Protein AF-A0A0F9S7M2-F1 (afdb_monomer)

Structure (mmCIF, N/CA/C/O backbone):
data_AF-A0A0F9S7M2-F1
#
_entry.id   AF-A0A0F9S7M2-F1
#
loop_
_atom_site.group_PDB
_atom_site.id
_atom_site.type_symbol
_atom_site.label_atom_id
_atom_site.label_alt_id
_atom_site.label_comp_id
_atom_site.label_asym_id
_atom_site.label_entity_id
_atom_site.label_seq_id
_atom_site.pdbx_PDB_ins_code
_atom_site.Cartn_x
_atom_site.Cartn_y
_atom_site.Cartn_z
_atom_site.occupancy
_atom_site.B_iso_or_equiv
_atom_site.auth_seq_id
_atom_site.auth_comp_id
_atom_site.auth_asym_id
_atom_site.auth_atom_id
_atom_site.pdbx_PDB_model_num
ATOM 1 N N . MET A 1 1 ? -8.484 -17.088 16.549 1.00 41.53 1 MET A N 1
ATOM 2 C CA . MET A 1 1 ? -8.299 -15.836 15.785 1.00 41.53 1 MET A CA 1
ATOM 3 C C . MET A 1 1 ? -6.807 -15.693 15.544 1.00 41.53 1 MET A C 1
ATOM 5 O O . MET A 1 1 ? -6.073 -15.577 16.515 1.00 41.53 1 MET A O 1
ATOM 9 N N . GLY A 1 2 ? -6.346 -15.893 14.308 1.00 48.97 2 GLY A N 1
ATOM 10 C CA . GLY A 1 2 ? -4.917 -16.013 14.004 1.00 48.97 2 GLY A CA 1
ATOM 11 C C . GLY A 1 2 ? -4.240 -14.648 13.895 1.00 48.97 2 GLY A C 1
ATOM 12 O O . GLY A 1 2 ? -4.743 -13.760 13.207 1.00 48.97 2 GLY A O 1
ATOM 13 N N . VAL A 1 3 ? -3.113 -14.490 14.580 1.00 54.34 3 VAL A N 1
ATOM 14 C CA . VAL A 1 3 ? -2.150 -13.408 14.344 1.00 54.34 3 VAL A CA 1
ATOM 15 C C . VAL A 1 3 ? -1.226 -13.892 13.225 1.00 54.34 3 VAL A C 1
ATOM 17 O O . VAL A 1 3 ? -0.739 -15.020 13.295 1.00 54.34 3 VAL A O 1
ATOM 20 N N . GLY A 1 4 ? -1.032 -13.094 12.176 1.00 56.31 4 GLY A N 1
ATOM 21 C CA . GLY A 1 4 ? -0.118 -13.420 11.076 1.00 56.31 4 GLY A CA 1
ATOM 22 C C . GLY A 1 4 ? 1.184 -12.631 11.198 1.00 56.31 4 GLY A C 1
ATOM 23 O O . GLY A 1 4 ? 1.143 -11.465 11.587 1.00 56.31 4 GLY A O 1
ATOM 24 N N . ILE A 1 5 ? 2.322 -13.250 10.865 1.00 56.34 5 ILE A N 1
ATOM 25 C CA . ILE A 1 5 ? 3.607 -12.551 10.695 1.00 56.34 5 ILE A CA 1
ATOM 26 C C . ILE A 1 5 ? 3.749 -12.196 9.212 1.00 56.34 5 ILE A C 1
ATOM 28 O O . ILE A 1 5 ? 3.757 -13.087 8.363 1.00 56.34 5 ILE A O 1
ATOM 32 N N . TRP A 1 6 ? 3.849 -10.907 8.898 1.00 65.38 6 TRP A N 1
ATOM 33 C CA . TRP A 1 6 ? 3.996 -10.420 7.523 1.00 65.38 6 TRP A CA 1
ATOM 34 C C . TRP A 1 6 ? 5.460 -10.336 7.088 1.00 65.38 6 TRP A C 1
ATOM 36 O O . TRP A 1 6 ? 6.368 -10.456 7.904 1.00 65.38 6 TRP A O 1
ATOM 46 N N . ALA A 1 7 ? 5.702 -10.125 5.789 1.00 57.91 7 ALA A N 1
ATOM 47 C CA . ALA A 1 7 ? 7.037 -10.171 5.177 1.00 57.91 7 ALA A CA 1
ATOM 48 C C . ALA A 1 7 ? 8.073 -9.206 5.797 1.00 57.91 7 ALA A C 1
ATOM 50 O O . ALA A 1 7 ? 9.270 -9.413 5.633 1.00 57.91 7 ALA A O 1
ATOM 51 N N . ASN A 1 8 ? 7.635 -8.181 6.531 1.00 59.50 8 ASN A N 1
ATOM 52 C CA . ASN A 1 8 ? 8.495 -7.266 7.288 1.00 59.50 8 ASN A CA 1
ATOM 53 C C . ASN A 1 8 ? 8.605 -7.604 8.791 1.00 59.50 8 ASN A C 1
ATOM 55 O O . ASN A 1 8 ? 9.082 -6.782 9.570 1.00 59.50 8 ASN A O 1
ATOM 59 N N . GLY A 1 9 ? 8.127 -8.775 9.214 1.00 60.53 9 GLY A N 1
ATOM 60 C CA . GLY A 1 9 ? 8.128 -9.224 10.605 1.00 60.53 9 GLY A CA 1
ATOM 61 C C . GLY A 1 9 ? 7.002 -8.652 11.473 1.00 60.53 9 GLY A C 1
ATOM 62 O O . GLY A 1 9 ? 7.000 -8.897 12.678 1.00 60.53 9 GLY A O 1
ATOM 63 N N . ILE A 1 10 ? 6.044 -7.905 10.909 1.00 68.00 10 ILE A N 1
ATOM 64 C CA . ILE A 1 10 ? 4.943 -7.329 11.694 1.00 68.00 10 ILE A CA 1
ATOM 65 C C . ILE A 1 10 ? 3.891 -8.384 12.020 1.00 68.00 10 ILE A C 1
ATOM 67 O O . ILE A 1 10 ? 3.383 -9.073 11.135 1.00 68.00 10 ILE A O 1
ATOM 71 N N . LEU A 1 11 ? 3.550 -8.452 13.307 1.00 66.50 11 LEU A N 1
ATOM 72 C CA . LEU A 1 11 ? 2.410 -9.183 13.844 1.00 66.50 11 LEU A CA 1
ATOM 73 C C . LEU A 1 11 ? 1.168 -8.288 13.774 1.00 66.50 11 LEU A C 1
ATOM 75 O O . LEU A 1 11 ? 1.149 -7.226 14.392 1.00 66.50 11 LEU A O 1
ATOM 79 N N . CYS A 1 12 ? 0.129 -8.712 13.059 1.00 65.62 12 CYS A N 1
ATOM 80 C CA . CYS A 1 12 ? -1.172 -8.033 13.067 1.00 65.62 12 CYS A CA 1
ATOM 81 C C . CYS A 1 12 ? -2.334 -9.036 13.089 1.00 65.62 12 CYS A C 1
ATOM 83 O O . CYS A 1 12 ? -2.150 -10.233 12.816 1.00 65.62 12 CYS A O 1
ATOM 85 N N . LYS A 1 13 ? -3.538 -8.569 13.452 1.00 68.00 13 LYS A N 1
ATOM 86 C CA . LYS A 1 13 ? -4.730 -9.425 13.452 1.00 68.00 13 LYS A CA 1
ATOM 87 C C . LYS A 1 13 ? -5.129 -9.731 12.006 1.00 68.00 13 LYS A C 1
ATOM 89 O O . LYS A 1 13 ? -4.841 -8.988 11.068 1.00 68.00 13 LYS A O 1
ATOM 94 N N . THR A 1 14 ? -5.818 -10.853 11.818 1.00 61.53 14 THR A N 1
ATOM 95 C CA . THR A 1 14 ? -6.424 -11.181 10.520 1.00 61.53 14 THR A CA 1
ATOM 96 C C . THR A 1 14 ? -7.376 -10.051 10.101 1.00 61.53 14 THR A C 1
ATOM 98 O O . THR A 1 14 ? -8.285 -9.723 10.856 1.00 61.53 14 THR A O 1
ATOM 101 N N . GLY A 1 15 ? -7.174 -9.476 8.910 1.00 64.81 15 GLY A N 1
ATOM 102 C CA . GLY A 1 15 ? -7.969 -8.356 8.380 1.00 64.81 15 GLY A CA 1
ATOM 103 C C . GLY A 1 15 ? -7.313 -6.975 8.509 1.00 64.81 15 GLY A C 1
ATOM 104 O O . GLY A 1 15 ? -7.662 -6.076 7.752 1.00 64.81 15 GLY A O 1
ATOM 105 N N . ASP A 1 16 ? -6.304 -6.822 9.371 1.00 75.38 16 ASP A N 1
ATOM 106 C CA . ASP A 1 16 ? -5.575 -5.555 9.546 1.00 75.38 16 ASP A CA 1
ATOM 107 C C . ASP A 1 16 ? -4.530 -5.308 8.453 1.00 75.38 16 ASP A C 1
ATOM 109 O O . ASP A 1 16 ? -3.959 -4.225 8.357 1.00 75.38 16 ASP A O 1
ATOM 113 N N . ALA A 1 17 ? -4.261 -6.307 7.619 1.00 76.38 17 ALA A N 1
ATOM 114 C CA . ALA A 1 17 ? -3.276 -6.223 6.559 1.00 76.38 17 ALA A CA 1
ATOM 115 C C . ALA A 1 17 ? -3.874 -6.567 5.199 1.00 76.38 17 ALA A C 1
ATOM 117 O O . ALA A 1 17 ? -4.608 -7.543 5.037 1.00 76.38 17 ALA A O 1
ATOM 118 N N . GLN A 1 18 ? -3.509 -5.754 4.217 1.00 83.25 18 GLN A N 1
ATOM 119 C CA . GLN A 1 18 ? -3.913 -5.874 2.829 1.00 83.25 18 GLN A CA 1
ATOM 120 C C . GLN A 1 18 ? -2.680 -6.127 1.972 1.00 83.25 18 GLN A C 1
ATOM 122 O O . GLN A 1 18 ? -1.674 -5.419 2.069 1.00 83.25 18 GLN A O 1
ATOM 127 N N . LYS A 1 19 ? -2.780 -7.141 1.113 1.00 83.12 19 LYS A N 1
ATOM 128 C CA . LYS A 1 19 ? -1.838 -7.365 0.021 1.00 83.12 19 LYS A CA 1
ATOM 129 C C . LYS A 1 19 ? -2.394 -6.666 -1.215 1.00 83.12 19 LYS A C 1
ATOM 131 O O . LYS A 1 19 ? -3.460 -7.033 -1.698 1.00 83.12 19 LYS A O 1
ATOM 136 N N . VAL A 1 20 ? -1.661 -5.685 -1.713 1.00 80.06 20 VAL A N 1
ATOM 137 C CA . VAL A 1 20 ? -2.024 -4.871 -2.870 1.00 80.06 20 VAL A CA 1
ATOM 138 C C . VAL A 1 20 ? -1.063 -5.230 -3.999 1.00 80.06 20 VAL A C 1
ATOM 140 O O . VAL A 1 20 ? 0.150 -5.203 -3.807 1.00 80.06 20 VAL A O 1
ATOM 143 N N . GLN A 1 21 ? -1.580 -5.632 -5.157 1.00 76.31 21 GLN A N 1
ATOM 144 C CA . GLN A 1 21 ? -0.753 -6.002 -6.308 1.00 76.31 21 GLN A CA 1
ATOM 145 C C . GLN A 1 21 ? -0.953 -4.975 -7.415 1.00 76.31 21 GLN A C 1
ATOM 147 O O . GLN A 1 21 ? -2.056 -4.842 -7.938 1.00 76.31 21 GLN A O 1
ATOM 152 N N . SER A 1 22 ? 0.115 -4.253 -7.742 1.00 71.06 22 SER A N 1
ATOM 153 C CA . SER A 1 22 ? 0.190 -3.454 -8.966 1.00 71.06 22 SER A CA 1
ATOM 154 C C . SER A 1 22 ? 0.378 -4.432 -10.139 1.00 71.06 22 SER A C 1
ATOM 156 O O . SER A 1 22 ? 1.091 -5.425 -9.973 1.00 71.06 22 SER A O 1
ATOM 158 N N . VAL A 1 23 ? -0.309 -4.213 -11.264 1.00 66.19 23 VAL A N 1
ATOM 159 C CA . VAL A 1 23 ? -0.258 -5.096 -12.449 1.00 66.19 23 VAL A CA 1
ATOM 160 C C . VAL A 1 23 ? -0.098 -4.234 -13.698 1.00 66.19 23 VAL A C 1
ATOM 162 O O . VAL A 1 23 ? -0.911 -3.334 -13.888 1.00 66.19 23 VAL A O 1
ATOM 165 N N . ASP A 1 24 ? 0.908 -4.492 -14.541 1.00 62.19 24 ASP A N 1
ATOM 166 C CA . ASP A 1 24 ? 1.043 -3.955 -15.914 1.00 62.19 24 ASP A CA 1
ATOM 167 C C . ASP A 1 24 ? 0.624 -2.474 -16.096 1.00 62.19 24 ASP A C 1
ATOM 169 O O . ASP A 1 24 ? -0.295 -2.124 -16.838 1.00 62.19 24 ASP A O 1
ATOM 173 N N . GLY A 1 25 ? 1.286 -1.558 -15.386 1.00 56.69 25 GLY A N 1
ATOM 174 C CA . GLY A 1 25 ? 1.024 -0.111 -15.472 1.00 56.69 25 GLY A CA 1
ATOM 175 C C . GLY A 1 25 ? -0.195 0.383 -14.688 1.00 56.69 25 GLY A C 1
ATOM 176 O O . GLY A 1 25 ? -0.422 1.594 -14.606 1.00 56.69 25 GLY A O 1
ATOM 177 N N . ALA A 1 26 ? -0.964 -0.517 -14.076 1.00 63.59 26 ALA A N 1
ATOM 178 C CA . ALA A 1 26 ? -2.077 -0.176 -13.210 1.00 63.59 26 ALA A CA 1
ATOM 179 C C . ALA A 1 26 ? -1.621 -0.048 -11.750 1.00 63.59 26 ALA A C 1
ATOM 181 O O . ALA A 1 26 ? -0.993 -0.941 -11.176 1.00 63.59 26 ALA A O 1
ATOM 182 N N . LYS A 1 27 ? -1.987 1.085 -11.142 1.00 74.44 27 LYS A N 1
ATOM 183 C CA . LYS A 1 27 ? -2.020 1.271 -9.685 1.00 74.44 27 LYS A CA 1
ATOM 184 C C . LYS A 1 27 ? -3.024 0.302 -9.055 1.00 74.44 27 LYS A C 1
ATOM 186 O O . LYS A 1 27 ? -3.942 -0.170 -9.726 1.00 74.44 27 LYS A O 1
ATOM 191 N N . ALA A 1 28 ? -2.898 0.096 -7.758 1.00 82.06 28 ALA A N 1
ATOM 192 C CA . ALA A 1 28 ? -3.831 -0.686 -6.978 1.00 82.06 28 ALA A CA 1
ATOM 193 C C . ALA A 1 28 ? -4.248 0.057 -5.705 1.00 82.06 28 ALA A C 1
ATOM 195 O O . ALA A 1 28 ? -3.529 0.921 -5.195 1.00 82.06 28 ALA A O 1
ATOM 196 N N . ASP A 1 29 ? -5.433 -0.290 -5.211 1.00 86.81 29 ASP A N 1
ATOM 197 C CA . ASP A 1 29 ? -6.131 0.486 -4.192 1.00 86.81 29 ASP A CA 1
ATOM 198 C C . ASP A 1 29 ? -6.122 -0.268 -2.865 1.00 86.81 29 ASP A C 1
ATOM 200 O O . ASP A 1 29 ? -6.483 -1.444 -2.799 1.00 86.81 29 ASP A O 1
ATOM 204 N N . ALA A 1 30 ? -5.738 0.422 -1.795 1.00 87.56 30 ALA A N 1
ATOM 205 C CA . ALA A 1 30 ? -5.920 -0.044 -0.428 1.00 87.56 30 ALA A CA 1
ATOM 206 C C . ALA A 1 30 ? -7.128 0.657 0.198 1.00 87.56 30 ALA A C 1
ATOM 208 O O . ALA A 1 30 ? -7.298 1.871 0.061 1.00 87.56 30 ALA A O 1
ATOM 209 N N . THR A 1 31 ? -7.950 -0.102 0.919 1.00 87.12 31 THR A N 1
ATOM 210 C CA . THR A 1 31 ? -9.074 0.446 1.686 1.00 87.12 31 THR A CA 1
ATOM 211 C C . THR A 1 31 ? -8.602 0.764 3.096 1.00 87.12 31 THR A C 1
ATOM 213 O O . THR A 1 31 ? -8.122 -0.113 3.807 1.00 87.12 31 THR A O 1
ATOM 216 N N . LEU A 1 32 ? -8.725 2.014 3.518 1.00 86.19 32 LEU A N 1
ATOM 217 C CA . LEU A 1 32 ? -8.269 2.481 4.820 1.00 86.19 32 LEU A CA 1
ATOM 218 C C . LEU A 1 32 ? -9.446 2.935 5.679 1.00 86.19 32 LEU A C 1
ATOM 220 O O . LEU A 1 32 ? -10.485 3.367 5.182 1.00 86.19 32 LEU A O 1
ATOM 224 N N . VAL A 1 33 ? -9.249 2.895 6.989 1.00 87.38 33 VAL A N 1
ATOM 225 C CA . VAL A 1 33 ? -10.125 3.550 7.956 1.00 87.38 33 VAL A CA 1
ATOM 226 C C . VAL A 1 33 ? -9.481 4.885 8.307 1.00 87.38 33 VAL A C 1
ATOM 228 O O . VAL A 1 33 ? -8.329 4.932 8.732 1.00 87.38 33 VAL A O 1
ATOM 231 N N . VAL A 1 34 ? -10.204 5.983 8.091 1.00 88.19 34 VAL A N 1
ATOM 232 C CA . VAL A 1 34 ? -9.701 7.339 8.362 1.00 88.19 34 VAL A CA 1
ATOM 233 C C . VAL A 1 34 ? -9.285 7.453 9.829 1.00 88.19 34 VAL A C 1
ATOM 235 O O . VAL A 1 34 ? -9.929 6.876 10.699 1.00 88.19 34 VAL A O 1
ATOM 238 N N . THR A 1 35 ? -8.224 8.214 10.100 1.00 87.94 35 THR A N 1
ATOM 239 C CA . THR A 1 35 ? -7.560 8.398 11.407 1.00 87.94 35 THR A CA 1
ATOM 240 C C . THR A 1 35 ? -6.730 7.218 11.912 1.00 87.94 35 THR A C 1
ATOM 242 O O . THR A 1 35 ? -5.951 7.395 12.848 1.00 87.94 35 THR A O 1
ATOM 245 N N . GLU A 1 36 ? -6.809 6.049 11.275 1.00 86.81 36 GLU A N 1
ATOM 246 C CA . GLU A 1 36 ? -5.922 4.931 11.589 1.00 86.81 36 GLU A CA 1
ATOM 247 C C . GLU A 1 36 ? -4.541 5.110 10.966 1.00 86.81 36 GLU A C 1
ATOM 249 O O . GLU A 1 36 ? -4.36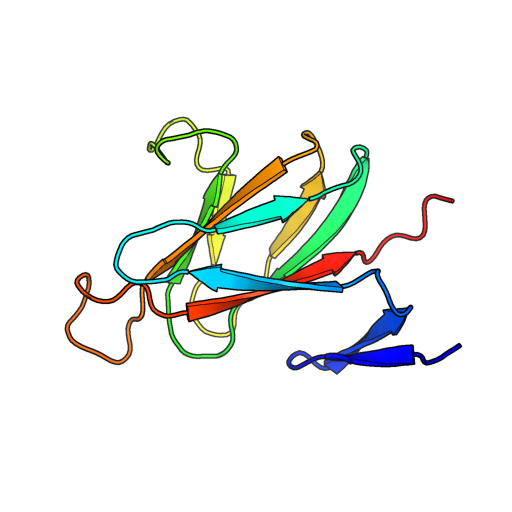7 5.701 9.898 1.00 86.81 36 GLU A O 1
ATOM 254 N N . ARG A 1 37 ? -3.541 4.548 11.635 1.00 87.75 37 ARG A N 1
ATOM 255 C CA . ARG A 1 37 ? -2.155 4.510 11.206 1.00 87.75 37 ARG A CA 1
ATOM 256 C C . ARG A 1 37 ? -1.852 3.175 10.541 1.00 87.75 37 ARG A C 1
ATOM 258 O O . ARG A 1 37 ? -2.087 2.106 11.103 1.00 87.75 37 ARG A O 1
ATOM 265 N N . TYR A 1 38 ? -1.250 3.257 9.365 1.00 88.00 38 TYR A N 1
ATOM 266 C CA . TYR A 1 38 ? -0.833 2.124 8.555 1.00 88.00 38 TYR A CA 1
ATOM 267 C C . TYR A 1 38 ? 0.664 2.192 8.287 1.00 88.00 38 TYR A C 1
ATOM 269 O O . TYR A 1 38 ? 1.209 3.272 8.075 1.00 88.00 38 TYR A O 1
ATOM 277 N N . ARG A 1 39 ? 1.322 1.037 8.238 1.00 88.19 39 ARG A N 1
ATOM 278 C CA . ARG A 1 39 ? 2.636 0.885 7.628 1.00 88.19 39 ARG A CA 1
ATOM 279 C C . ARG A 1 39 ? 2.484 0.332 6.225 1.00 88.19 39 ARG A C 1
ATOM 281 O O . ARG A 1 39 ? 1.888 -0.727 6.032 1.00 88.19 39 ARG A O 1
ATOM 288 N N . ILE A 1 40 ? 3.070 1.031 5.268 1.00 87.44 40 ILE A N 1
ATOM 289 C CA . ILE A 1 40 ? 3.090 0.645 3.864 1.00 87.44 40 ILE A CA 1
ATOM 290 C C . ILE A 1 40 ? 4.521 0.268 3.518 1.00 87.44 40 ILE A C 1
ATOM 292 O O . ILE A 1 40 ? 5.449 1.018 3.823 1.00 87.44 40 ILE A O 1
ATOM 296 N N . PHE A 1 41 ? 4.709 -0.894 2.906 1.00 83.62 41 PHE A N 1
ATOM 297 C CA . PHE A 1 41 ? 6.024 -1.348 2.474 1.00 83.62 41 PHE A CA 1
ATOM 298 C C . PHE A 1 41 ? 5.920 -2.225 1.230 1.00 83.62 41 PHE A C 1
ATOM 300 O 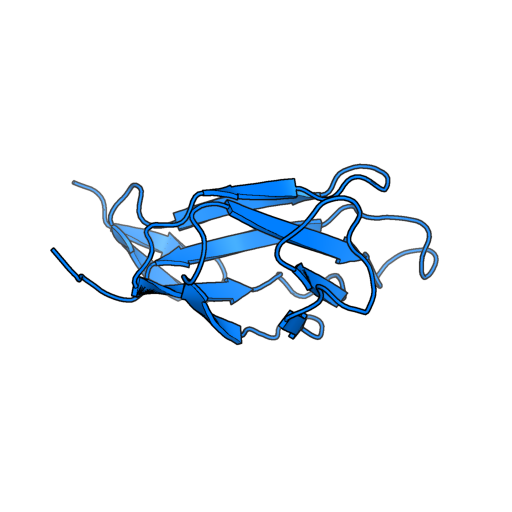O . PHE A 1 41 ? 4.959 -2.979 1.064 1.00 83.62 41 PHE A O 1
ATOM 307 N N . ALA A 1 42 ? 6.941 -2.157 0.383 1.00 76.62 42 ALA A N 1
ATOM 308 C CA . ALA A 1 42 ? 7.168 -3.133 -0.670 1.00 76.62 42 ALA A CA 1
ATOM 309 C C . ALA A 1 42 ? 8.407 -3.967 -0.309 1.00 76.62 42 ALA A C 1
ATOM 311 O O . ALA A 1 42 ? 9.397 -3.417 0.186 1.00 76.62 42 ALA A O 1
ATOM 312 N N . PRO A 1 43 ? 8.377 -5.294 -0.518 1.00 66.44 43 PRO A N 1
ATOM 313 C CA . PRO A 1 43 ? 9.581 -6.107 -0.460 1.00 66.44 43 PRO A CA 1
ATOM 314 C C . PRO A 1 43 ? 10.587 -5.612 -1.514 1.00 66.44 43 PRO A C 1
ATOM 316 O O . PRO A 1 43 ? 10.214 -4.876 -2.416 1.00 66.44 43 PRO A O 1
ATOM 319 N N . ILE A 1 44 ? 11.851 -6.019 -1.369 1.00 64.38 44 ILE A N 1
ATOM 320 C CA . ILE A 1 44 ? 13.116 -5.522 -1.975 1.00 64.38 44 ILE A CA 1
ATOM 321 C C . ILE A 1 44 ? 13.102 -5.180 -3.490 1.00 64.38 44 ILE A C 1
ATOM 323 O O . ILE A 1 44 ? 14.050 -4.578 -3.986 1.00 64.38 44 ILE A O 1
ATOM 327 N N . ASN A 1 45 ? 12.036 -5.484 -4.222 1.00 65.50 45 ASN A N 1
ATOM 328 C CA . ASN A 1 45 ? 11.876 -5.165 -5.632 1.00 65.50 45 ASN A CA 1
ATOM 329 C C . ASN A 1 45 ? 10.925 -3.970 -5.795 1.00 65.50 45 ASN A C 1
ATOM 331 O O . ASN A 1 45 ? 9.711 -4.100 -5.630 1.00 65.50 45 ASN A O 1
ATOM 335 N N . GLY A 1 46 ? 11.492 -2.814 -6.139 1.00 68.75 46 GLY A N 1
ATOM 336 C CA . GLY A 1 46 ? 10.745 -1.688 -6.684 1.00 68.75 46 GLY A CA 1
ATOM 337 C C . GLY A 1 46 ? 10.621 -0.437 -5.816 1.00 68.75 46 GLY A C 1
ATOM 338 O O . GLY A 1 46 ? 10.810 -0.448 -4.600 1.00 68.75 46 GLY A O 1
ATOM 339 N N . VAL A 1 47 ? 10.305 0.675 -6.481 1.00 75.00 47 VAL A N 1
ATOM 340 C CA . VAL A 1 47 ? 9.977 1.965 -5.865 1.00 75.00 47 VAL A CA 1
ATOM 341 C C . VAL A 1 47 ? 8.462 2.069 -5.752 1.00 75.00 47 VAL A C 1
ATOM 343 O O . VAL A 1 47 ? 7.751 1.993 -6.752 1.00 75.00 47 VAL A O 1
ATOM 346 N N . THR A 1 48 ? 7.956 2.265 -4.536 1.00 81.31 48 THR A N 1
ATOM 347 C CA . THR A 1 48 ? 6.513 2.398 -4.295 1.00 81.31 48 THR A CA 1
ATOM 348 C C . THR A 1 48 ? 6.112 3.861 -4.246 1.00 81.31 48 THR A C 1
ATOM 350 O O . THR A 1 48 ? 6.635 4.611 -3.429 1.00 81.31 48 THR A O 1
ATOM 353 N N . VAL A 1 49 ? 5.161 4.263 -5.081 1.00 82.56 49 VAL A N 1
ATOM 354 C CA . VAL A 1 49 ? 4.558 5.599 -5.088 1.00 82.56 49 VAL A CA 1
ATOM 355 C C . VAL A 1 49 ? 3.157 5.512 -4.504 1.00 82.56 49 VAL A C 1
ATOM 357 O O . VAL A 1 49 ? 2.375 4.640 -4.879 1.00 82.56 49 VAL A O 1
ATOM 360 N N . ILE A 1 50 ? 2.834 6.427 -3.597 1.00 86.56 50 ILE A N 1
ATOM 361 C CA . ILE A 1 50 ? 1.565 6.444 -2.871 1.00 86.56 50 ILE A CA 1
ATOM 362 C C . ILE A 1 50 ? 0.872 7.785 -3.099 1.00 86.56 50 ILE A C 1
ATOM 364 O O . ILE A 1 50 ? 1.519 8.830 -3.014 1.00 86.56 50 ILE A O 1
ATOM 368 N N . GLY A 1 51 ? -0.442 7.777 -3.323 1.00 86.00 51 GLY A N 1
ATOM 369 C CA . GLY A 1 51 ? -1.241 8.991 -3.465 1.00 86.00 51 GLY A CA 1
ATOM 370 C C . GLY A 1 51 ? -2.734 8.808 -3.195 1.00 86.00 51 GLY A C 1
ATOM 371 O O . GLY A 1 51 ? -3.192 7.732 -2.817 1.00 86.00 51 GLY A O 1
ATOM 372 N N . LEU A 1 52 ? -3.495 9.891 -3.366 1.00 83.81 52 LEU A N 1
ATOM 373 C CA . LEU A 1 52 ? -4.906 9.973 -2.948 1.00 83.81 52 LEU A CA 1
ATOM 374 C C . LEU A 1 52 ? -5.924 10.094 -4.095 1.00 83.81 52 LEU A C 1
ATOM 376 O O . LEU A 1 52 ? -7.123 10.125 -3.828 1.00 83.81 52 LEU A O 1
ATOM 380 N N . SER A 1 53 ? -5.503 10.182 -5.362 1.00 72.06 53 SER A N 1
ATOM 381 C CA . SER A 1 53 ? -6.458 10.290 -6.476 1.00 72.06 53 SER A CA 1
ATOM 382 C C . SER A 1 53 ? -6.013 9.613 -7.773 1.00 72.06 53 SER A C 1
ATOM 384 O O . SER A 1 53 ? -4.891 9.117 -7.904 1.00 72.06 53 SER A O 1
ATOM 386 N N . THR A 1 54 ? -6.952 9.539 -8.720 1.00 65.75 54 THR A N 1
ATOM 387 C CA . THR A 1 54 ? -6.818 8.846 -10.001 1.00 65.75 54 THR A CA 1
ATOM 388 C C . THR A 1 54 ? -6.897 9.810 -11.187 1.00 65.75 54 THR A C 1
ATOM 390 O O . THR A 1 54 ? -7.879 10.542 -11.289 1.00 65.75 54 THR A O 1
ATOM 393 N N . PRO A 1 55 ? -5.923 9.788 -12.126 1.00 70.44 55 PRO A N 1
ATOM 394 C CA . PRO A 1 55 ? -4.625 9.092 -12.085 1.00 70.44 55 PRO A CA 1
ATOM 395 C C . PRO A 1 55 ? -3.696 9.610 -10.968 1.00 70.44 55 PRO A C 1
ATOM 397 O O . PRO A 1 55 ? -3.898 10.705 -10.450 1.00 70.44 55 PRO A O 1
ATOM 400 N N . LEU A 1 56 ? -2.678 8.824 -10.589 1.00 71.94 56 LEU A N 1
ATOM 401 C CA . LEU A 1 56 ? -1.610 9.322 -9.714 1.00 71.94 56 LEU A CA 1
ATOM 402 C C . LEU A 1 56 ? -0.872 10.439 -10.465 1.00 71.94 56 LEU A C 1
ATOM 404 O O . LEU A 1 56 ? -0.331 10.217 -11.544 1.00 71.94 56 LEU A O 1
ATOM 408 N N . THR A 1 57 ? -0.902 11.648 -9.919 1.00 75.69 57 THR A N 1
ATOM 409 C CA . THR A 1 57 ? -0.292 12.852 -10.493 1.00 75.69 57 THR A CA 1
ATOM 410 C C . THR A 1 57 ? 0.623 13.466 -9.450 1.00 75.69 57 THR A C 1
ATOM 412 O O . THR A 1 57 ? 0.378 13.327 -8.261 1.00 75.69 57 THR A O 1
ATOM 415 N N . VAL A 1 58 ? 1.669 14.186 -9.853 1.00 73.75 58 VAL A N 1
ATOM 416 C CA . VAL A 1 58 ? 2.662 14.720 -8.897 1.00 73.75 58 VAL A CA 1
ATOM 417 C C . VAL A 1 58 ? 2.020 15.516 -7.745 1.00 73.75 58 VAL A C 1
ATOM 419 O O . VAL A 1 58 ? 2.494 15.437 -6.618 1.00 73.75 58 VAL A O 1
ATOM 422 N N . GLY A 1 59 ? 0.897 16.203 -7.986 1.00 76.69 59 GLY A N 1
ATOM 423 C CA . GLY A 1 59 ? 0.171 16.961 -6.960 1.00 76.69 59 GLY A CA 1
ATOM 424 C C . GLY A 1 59 ? -0.618 16.131 -5.936 1.00 76.69 59 GLY A C 1
ATOM 425 O O . GLY A 1 59 ? -1.090 16.698 -4.956 1.00 76.69 59 GLY A O 1
ATOM 426 N N . ASN A 1 60 ? -0.782 14.819 -6.138 1.00 84.12 60 ASN A N 1
ATOM 427 C CA . ASN A 1 60 ? -1.509 13.920 -5.231 1.00 84.12 60 ASN A CA 1
ATOM 428 C C . ASN A 1 60 ? -0.625 12.835 -4.590 1.00 84.12 60 ASN A C 1
ATOM 430 O O . ASN A 1 60 ? -1.151 12.004 -3.844 1.00 84.12 60 ASN A O 1
ATOM 434 N N . ILE A 1 61 ? 0.682 12.836 -4.886 1.00 84.56 61 ILE A N 1
ATOM 435 C CA . ILE A 1 61 ? 1.656 11.911 -4.302 1.00 84.56 61 ILE A CA 1
ATOM 436 C C . ILE A 1 61 ? 1.950 12.354 -2.873 1.00 84.56 61 ILE A C 1
ATOM 438 O O . ILE A 1 61 ? 2.367 13.484 -2.629 1.00 84.56 61 ILE A O 1
ATOM 442 N N . ILE A 1 62 ? 1.765 11.436 -1.933 1.00 86.44 62 ILE A N 1
ATOM 443 C CA . ILE A 1 62 ? 2.033 11.665 -0.512 1.00 86.44 62 ILE A CA 1
ATOM 444 C C . ILE A 1 62 ? 3.356 11.044 -0.057 1.00 86.44 62 ILE A C 1
ATOM 446 O O . ILE A 1 62 ? 3.866 11.400 1.002 1.00 86.44 62 ILE A O 1
ATOM 450 N N . GLY A 1 63 ? 3.926 10.121 -0.837 1.00 85.62 63 GLY A N 1
ATOM 451 C CA . GLY A 1 63 ? 5.190 9.485 -0.488 1.00 85.62 63 GLY A CA 1
ATOM 452 C C . GLY A 1 63 ? 5.751 8.579 -1.575 1.00 85.62 63 GLY A C 1
ATOM 453 O O . GLY A 1 63 ? 5.019 8.056 -2.419 1.00 85.62 63 GLY A O 1
ATOM 454 N N . VAL A 1 64 ? 7.070 8.394 -1.514 1.00 85.88 64 VAL A N 1
ATOM 455 C CA . VAL A 1 64 ? 7.829 7.448 -2.334 1.00 85.88 64 VAL A CA 1
ATOM 456 C C . VAL A 1 64 ? 8.681 6.590 -1.405 1.00 85.88 64 VAL A C 1
ATOM 458 O O . VAL A 1 64 ? 9.433 7.123 -0.590 1.00 85.88 64 VAL A O 1
ATOM 461 N N . ILE A 1 65 ? 8.557 5.270 -1.512 1.00 84.56 65 ILE A N 1
ATOM 462 C CA . ILE A 1 65 ? 9.304 4.307 -0.704 1.00 84.56 65 ILE A CA 1
ATOM 463 C C . ILE A 1 65 ? 10.390 3.666 -1.574 1.00 84.56 65 ILE A C 1
ATOM 465 O O . ILE A 1 65 ? 10.053 3.105 -2.622 1.00 84.56 65 ILE A O 1
ATOM 469 N N . PRO A 1 66 ? 11.672 3.718 -1.168 1.00 81.88 66 PRO A N 1
ATOM 470 C CA . PRO A 1 66 ? 12.725 2.973 -1.845 1.00 81.88 66 PRO A CA 1
ATOM 471 C C . PRO A 1 66 ? 12.578 1.459 -1.605 1.00 81.88 66 PRO A C 1
ATOM 473 O O . PRO A 1 66 ? 11.913 1.050 -0.646 1.00 81.88 66 PRO A O 1
ATOM 476 N N . PRO A 1 67 ? 13.233 0.616 -2.421 1.00 78.62 67 PRO A N 1
ATOM 477 C CA . PRO A 1 67 ? 13.166 -0.830 -2.254 1.00 78.62 67 PRO A CA 1
ATOM 478 C C . PRO A 1 67 ? 13.607 -1.278 -0.852 1.00 78.62 67 PRO A C 1
ATOM 480 O O . PRO A 1 67 ? 14.635 -0.834 -0.340 1.00 78.62 67 PRO A O 1
ATOM 483 N N . GLY A 1 68 ? 12.810 -2.142 -0.214 1.00 76.06 68 GLY A N 1
ATOM 484 C CA . GLY A 1 68 ? 13.043 -2.610 1.160 1.00 76.06 68 GLY A CA 1
ATOM 485 C C . GLY A 1 68 ? 12.728 -1.584 2.259 1.00 76.06 68 GLY A C 1
ATOM 486 O O . GLY A 1 68 ? 12.878 -1.892 3.442 1.00 76.06 68 GLY A O 1
ATOM 487 N N . GLY A 1 69 ? 12.289 -0.378 1.891 1.00 84.00 69 GLY A N 1
ATOM 488 C CA . GLY A 1 69 ? 11.843 0.649 2.822 1.00 84.00 69 GLY A CA 1
ATOM 489 C C . GLY A 1 69 ? 10.388 0.478 3.262 1.00 84.00 69 GLY A C 1
ATOM 490 O O . GLY A 1 69 ? 9.645 -0.382 2.785 1.00 84.00 69 GLY A O 1
ATOM 491 N N . PHE A 1 70 ? 9.962 1.356 4.165 1.00 87.19 70 PHE A N 1
A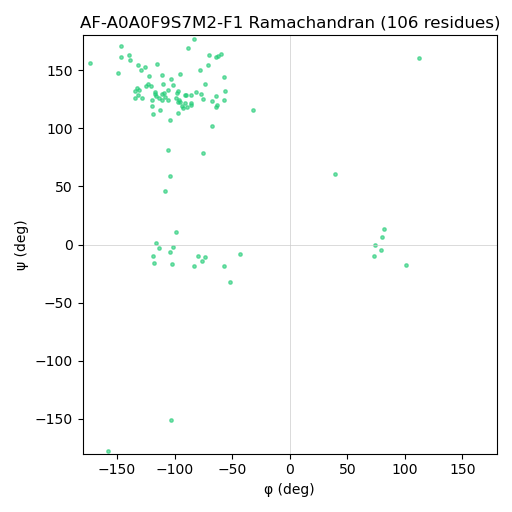TOM 492 C CA . PHE A 1 70 ? 8.567 1.498 4.566 1.00 87.19 70 PHE A CA 1
ATOM 493 C C . PHE A 1 70 ? 8.252 2.957 4.889 1.00 87.19 70 PHE A C 1
ATOM 495 O O . PHE A 1 70 ? 9.156 3.743 5.179 1.00 87.19 70 PHE A O 1
ATOM 502 N N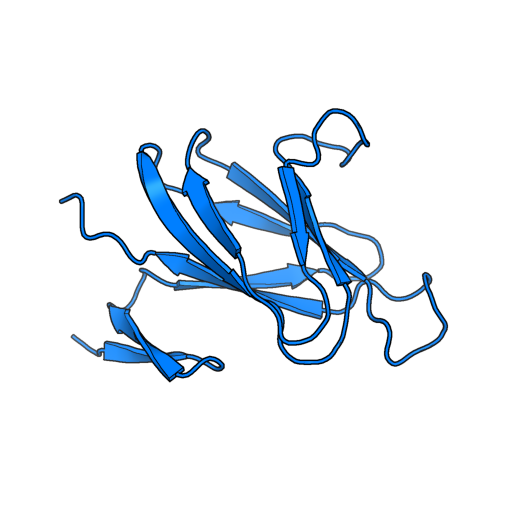 . ILE A 1 71 ? 6.966 3.298 4.897 1.00 88.12 71 ILE A N 1
ATOM 503 C CA . ILE A 1 71 ? 6.477 4.530 5.517 1.00 88.12 71 ILE A CA 1
ATOM 504 C C . ILE A 1 71 ? 5.327 4.213 6.458 1.00 88.12 71 ILE A C 1
ATOM 506 O O . ILE A 1 71 ? 4.553 3.285 6.221 1.00 88.12 71 ILE A O 1
ATOM 510 N N . ASP A 1 72 ? 5.199 5.025 7.498 1.00 88.69 72 ASP A N 1
ATOM 511 C CA . ASP A 1 72 ? 3.992 5.064 8.306 1.00 88.69 72 ASP A CA 1
ATOM 512 C C . ASP A 1 72 ? 3.118 6.222 7.818 1.00 88.69 72 ASP A C 1
ATOM 514 O O . ASP A 1 72 ? 3.595 7.343 7.648 1.00 88.69 72 ASP A O 1
ATOM 518 N N . TYR A 1 73 ? 1.837 5.951 7.604 1.00 88.56 73 TYR A N 1
ATOM 519 C CA . TYR A 1 73 ? 0.863 6.901 7.091 1.00 88.56 73 TYR A CA 1
ATOM 520 C C . TYR A 1 73 ? -0.397 6.873 7.957 1.00 88.56 73 TYR A C 1
ATOM 522 O O . TYR A 1 73 ? -0.959 5.809 8.213 1.00 88.56 73 TYR A O 1
ATOM 530 N N . THR A 1 74 ? -0.845 8.045 8.403 1.00 89.75 74 THR A N 1
ATOM 531 C CA . THR A 1 74 ? -2.156 8.205 9.042 1.00 89.75 74 THR A CA 1
ATOM 532 C C . THR A 1 74 ? -3.188 8.495 7.963 1.00 89.75 74 THR A C 1
ATOM 534 O O . THR A 1 74 ? -3.090 9.506 7.269 1.00 89.75 74 THR A O 1
ATOM 537 N N . ALA A 1 75 ? -4.177 7.616 7.830 1.00 87.19 75 ALA A N 1
ATOM 538 C CA . ALA A 1 75 ? -5.183 7.682 6.786 1.00 87.19 75 ALA A CA 1
ATOM 539 C C . ALA A 1 75 ? -6.032 8.953 6.896 1.00 87.19 75 ALA A C 1
ATOM 541 O O . ALA A 1 75 ? -6.732 9.171 7.885 1.00 87.19 75 ALA A O 1
ATOM 542 N N . THR A 1 76 ? -6.008 9.773 5.849 1.00 88.00 76 THR A N 1
ATOM 543 C CA . THR A 1 76 ? -6.877 10.953 5.702 1.00 88.00 76 THR A CA 1
ATOM 544 C C . THR A 1 76 ? -8.015 10.719 4.711 1.00 88.00 76 THR A C 1
ATOM 546 O O . THR A 1 76 ? -8.912 11.549 4.593 1.00 88.00 76 THR A O 1
ATOM 549 N N . ALA A 1 77 ? -8.000 9.578 4.022 1.00 86.06 77 ALA A N 1
ATOM 550 C CA . ALA A 1 7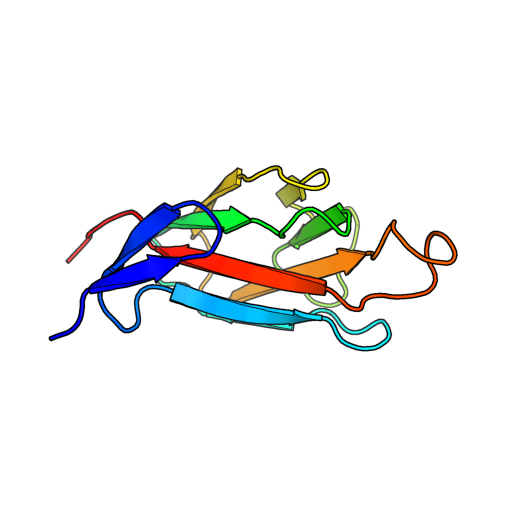7 ? -9.023 9.136 3.089 1.00 86.06 77 ALA A CA 1
ATOM 551 C C . ALA A 1 77 ? -9.286 7.636 3.265 1.00 86.06 77 ALA A C 1
ATOM 553 O O . ALA A 1 77 ? -8.440 6.902 3.773 1.00 86.06 77 ALA A O 1
ATOM 554 N N . VAL A 1 78 ? -10.458 7.190 2.812 1.00 86.62 78 VAL A N 1
ATOM 555 C CA . VAL A 1 78 ? -10.872 5.775 2.848 1.00 86.62 78 VAL A CA 1
ATOM 556 C C . VAL A 1 78 ? -10.196 4.920 1.778 1.00 86.62 78 VAL A C 1
ATOM 558 O O . VAL A 1 78 ? -10.233 3.695 1.845 1.00 86.62 78 VAL A O 1
ATOM 561 N N . THR A 1 79 ? -9.577 5.554 0.787 1.00 88.25 79 THR A N 1
ATOM 562 C CA . THR A 1 79 ? -8.894 4.875 -0.310 1.00 88.25 79 THR A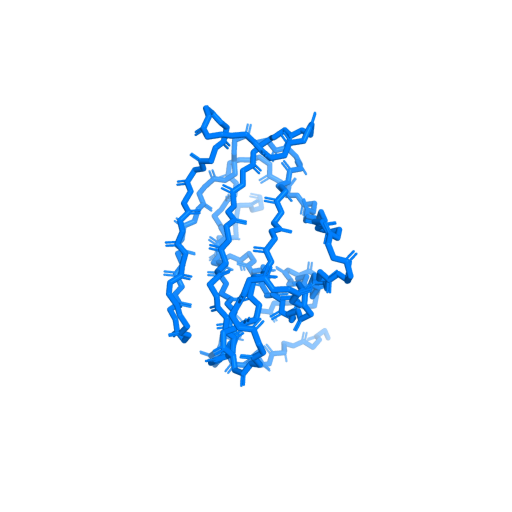 CA 1
ATOM 563 C C . THR A 1 79 ? -7.514 5.472 -0.481 1.00 88.25 79 THR A C 1
ATOM 565 O O . THR A 1 79 ? -7.355 6.692 -0.532 1.00 88.25 79 THR A O 1
ATOM 568 N N . LEU A 1 80 ? -6.524 4.594 -0.589 1.00 87.56 80 LEU A N 1
ATOM 569 C CA . LEU A 1 80 ? -5.145 4.945 -0.863 1.00 87.56 80 LEU A CA 1
ATOM 570 C C . LEU A 1 80 ? -4.708 4.274 -2.156 1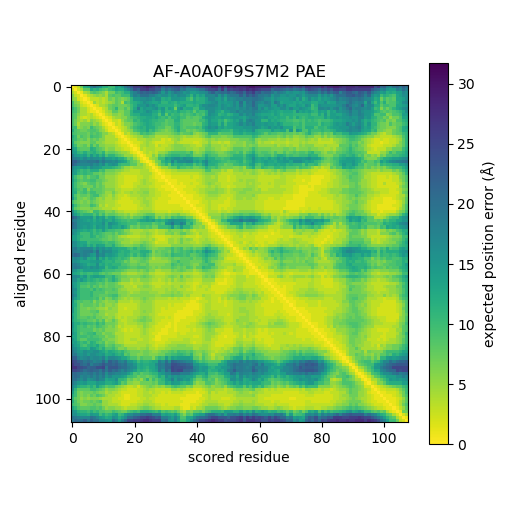.00 87.56 80 LEU A C 1
ATOM 572 O O . LEU A 1 80 ? -4.793 3.057 -2.290 1.00 87.56 80 LEU A O 1
ATOM 576 N N . MET A 1 81 ? -4.232 5.082 -3.090 1.00 87.56 81 MET A N 1
ATOM 577 C CA . MET A 1 81 ? -3.745 4.635 -4.387 1.00 87.56 81 MET A CA 1
ATOM 578 C C . MET A 1 81 ? -2.260 4.334 -4.274 1.00 87.56 81 MET A C 1
ATOM 580 O O . MET A 1 81 ? -1.494 5.180 -3.807 1.00 87.56 81 MET A O 1
ATOM 584 N N . ILE A 1 82 ? -1.840 3.156 -4.717 1.00 85.19 82 ILE A N 1
ATOM 585 C CA . ILE A 1 82 ? -0.446 2.739 -4.626 1.00 85.19 82 ILE A CA 1
ATOM 586 C C . ILE A 1 82 ? 0.003 2.127 -5.948 1.00 85.19 82 ILE A C 1
ATOM 588 O O . ILE A 1 82 ? -0.670 1.272 -6.513 1.00 85.19 82 ILE A O 1
ATOM 592 N N . ALA A 1 83 ? 1.158 2.556 -6.442 1.00 81.50 83 ALA A N 1
ATOM 593 C CA . ALA A 1 83 ? 1.824 1.958 -7.589 1.00 81.50 83 ALA A CA 1
ATOM 594 C C . ALA A 1 83 ? 3.207 1.468 -7.161 1.00 81.50 83 ALA A C 1
ATOM 596 O O . ALA A 1 83 ? 3.923 2.183 -6.461 1.00 81.50 83 ALA A O 1
ATOM 597 N N . CYS A 1 84 ? 3.594 0.267 -7.581 1.00 78.69 84 CYS A N 1
ATOM 598 C CA . CYS A 1 84 ? 4.966 -0.205 -7.428 1.00 78.69 84 CYS A CA 1
ATOM 599 C C . CYS A 1 84 ? 5.625 -0.216 -8.798 1.00 78.69 84 CYS A C 1
ATOM 601 O O . CYS A 1 84 ? 5.076 -0.796 -9.726 1.00 78.69 84 CYS A O 1
ATOM 603 N N . ILE A 1 85 ? 6.781 0.423 -8.920 1.00 75.12 85 ILE A N 1
ATOM 604 C CA . ILE A 1 85 ? 7.624 0.361 -10.110 1.00 75.12 85 ILE A CA 1
ATOM 605 C C . ILE A 1 85 ? 8.682 -0.690 -9.828 1.00 75.12 85 ILE A C 1
ATOM 6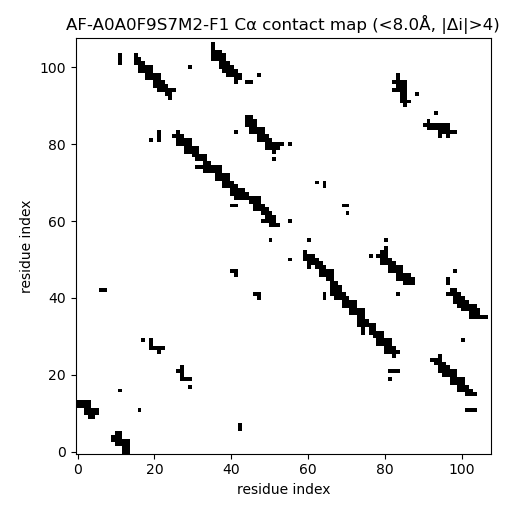07 O O . ILE A 1 85 ? 9.526 -0.455 -8.965 1.00 75.12 85 ILE A O 1
ATOM 611 N N . ASP A 1 86 ? 8.665 -1.818 -10.534 1.00 70.31 86 ASP A N 1
ATOM 612 C CA . ASP A 1 86 ? 9.722 -2.811 -10.385 1.00 70.31 86 ASP A CA 1
ATOM 613 C C . ASP A 1 86 ? 11.046 -2.241 -10.926 1.00 70.31 86 ASP A C 1
ATOM 615 O O . ASP A 1 86 ? 11.154 -1.781 -12.066 1.00 70.31 86 ASP A O 1
ATOM 619 N N . THR A 1 87 ? 12.066 -2.229 -10.067 1.00 66.25 87 THR A N 1
ATOM 620 C CA . THR A 1 87 ? 13.422 -1.766 -10.392 1.00 66.25 87 THR A CA 1
ATOM 621 C C . THR A 1 87 ? 14.392 -2.916 -10.655 1.00 66.25 87 THR A C 1
ATOM 623 O O . THR A 1 87 ? 15.559 -2.659 -10.932 1.00 66.25 87 THR A O 1
ATOM 626 N N . GLY A 1 88 ? 13.949 -4.171 -10.527 1.00 63.38 88 GLY A N 1
ATOM 627 C CA . GLY A 1 88 ? 14.749 -5.364 -10.807 1.00 63.38 88 GLY A CA 1
ATOM 628 C C . GLY A 1 88 ? 14.784 -5.757 -12.289 1.00 63.38 88 GLY A C 1
ATOM 629 O O . GLY A 1 88 ? 15.675 -6.503 -12.693 1.00 63.38 88 GLY A O 1
ATOM 630 N N . GLY A 1 89 ? 13.837 -5.257 -13.093 1.00 62.75 89 GLY A N 1
ATOM 631 C CA . GLY A 1 89 ? 13.732 -5.495 -14.537 1.00 62.75 89 GLY A CA 1
ATOM 632 C C . GLY A 1 89 ? 14.209 -4.323 -15.408 1.00 62.75 89 GLY A C 1
ATOM 633 O O . GLY A 1 89 ? 15.080 -3.540 -15.031 1.00 62.75 89 GLY A O 1
ATOM 634 N N . ALA A 1 90 ? 13.628 -4.181 -16.606 1.00 57.34 90 ALA A N 1
ATOM 635 C CA . ALA A 1 90 ? 13.855 -3.016 -17.461 1.00 57.34 90 ALA A CA 1
ATOM 636 C C . ALA A 1 90 ? 13.241 -1.768 -16.801 1.00 57.34 90 ALA A C 1
ATOM 638 O O . ALA A 1 90 ? 12.019 -1.589 -16.819 1.00 57.34 90 ALA A O 1
ATOM 639 N N . PHE A 1 91 ? 14.100 -0.943 -16.192 1.00 55.16 91 PHE A N 1
ATOM 640 C CA . PHE A 1 91 ? 13.761 0.299 -15.491 1.00 55.16 91 PHE A CA 1
ATOM 641 C C . PHE A 1 91 ? 12.543 1.015 -16.098 1.00 55.16 91 PHE A C 1
ATOM 643 O O . PHE A 1 91 ? 12.587 1.476 -17.237 1.00 55.16 91 PHE A O 1
ATOM 650 N N . GLY A 1 92 ? 11.462 1.127 -15.319 1.00 52.44 92 GLY A N 1
ATOM 651 C CA . GLY A 1 92 ? 10.308 1.966 -15.658 1.00 52.44 92 GLY A CA 1
ATOM 652 C C . GLY A 1 92 ? 9.289 1.368 -16.632 1.00 52.44 92 GLY A C 1
ATOM 653 O O . GLY A 1 92 ? 8.446 2.117 -17.120 1.00 52.44 92 GLY A O 1
ATOM 654 N N . THR A 1 93 ? 9.338 0.061 -16.919 1.00 54.97 93 THR A N 1
ATOM 655 C CA . THR A 1 93 ? 8.370 -0.589 -17.834 1.00 54.97 93 THR A CA 1
ATOM 656 C C . THR A 1 93 ? 7.508 -1.681 -17.199 1.00 54.97 93 THR A C 1
ATOM 658 O O . THR A 1 93 ? 6.470 -2.010 -17.763 1.00 54.97 93 THR A O 1
ATOM 661 N N . SER A 1 94 ? 7.878 -2.194 -16.022 1.00 59.78 94 SER A N 1
ATOM 662 C CA . SER A 1 94 ? 7.089 -3.173 -15.259 1.00 59.78 94 SER A CA 1
ATOM 663 C C . SER A 1 94 ? 6.594 -2.546 -13.956 1.00 59.78 94 SER A C 1
ATOM 665 O O . SER A 1 94 ? 7.369 -1.998 -13.170 1.00 59.78 94 SER A O 1
ATOM 667 N N . PHE A 1 95 ? 5.281 -2.605 -13.735 1.00 64.06 95 PHE A N 1
ATOM 668 C CA . PHE A 1 95 ? 4.650 -2.192 -12.478 1.00 64.06 95 PHE A CA 1
ATOM 669 C C . PHE A 1 95 ? 4.156 -3.421 -11.720 1.00 64.06 95 PHE 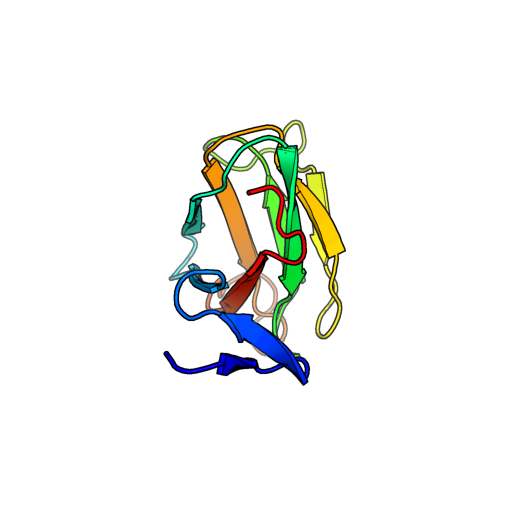A C 1
ATOM 671 O O . PHE A 1 95 ? 3.021 -3.466 -11.254 1.00 64.06 95 PHE A O 1
ATOM 678 N N . ASP A 1 96 ? 5.010 -4.437 -11.633 1.00 67.06 96 ASP A N 1
ATOM 679 C CA . ASP A 1 96 ? 4.652 -5.739 -11.087 1.00 67.06 96 ASP A CA 1
ATOM 680 C C . ASP A 1 96 ? 5.267 -5.870 -9.701 1.00 67.06 96 ASP A C 1
ATOM 682 O O . ASP A 1 96 ? 6.340 -6.430 -9.488 1.00 67.06 96 ASP A O 1
ATOM 686 N N . GLY A 1 97 ? 4.583 -5.276 -8.728 1.00 70.62 97 GLY A N 1
ATOM 687 C CA . GLY A 1 97 ? 5.041 -5.246 -7.349 1.00 70.62 97 GLY A CA 1
ATOM 688 C C . GLY A 1 97 ? 3.934 -5.618 -6.383 1.00 70.62 97 GLY A C 1
ATOM 689 O O . GLY A 1 97 ? 2.804 -5.135 -6.468 1.00 70.62 97 GLY A O 1
ATOM 690 N N . THR A 1 98 ? 4.278 -6.480 -5.429 1.00 79.19 98 THR A N 1
ATOM 691 C CA . THR A 1 98 ? 3.424 -6.727 -4.268 1.00 79.19 98 THR A CA 1
ATOM 692 C C . THR A 1 98 ? 3.733 -5.685 -3.208 1.00 79.19 98 THR A C 1
ATOM 694 O O . THR A 1 98 ? 4.855 -5.619 -2.728 1.00 79.19 98 THR A O 1
ATOM 697 N N . ILE A 1 99 ? 2.733 -4.922 -2.799 1.00 82.12 99 ILE A N 1
ATOM 698 C CA . ILE A 1 99 ? 2.814 -3.971 -1.697 1.00 82.12 99 ILE A CA 1
ATOM 699 C C . ILE A 1 99 ? 1.968 -4.499 -0.545 1.00 82.12 99 ILE A C 1
ATOM 701 O O . ILE A 1 99 ? 0.924 -5.125 -0.736 1.00 82.12 99 ILE A O 1
ATOM 705 N N . TYR A 1 100 ? 2.416 -4.228 0.668 1.00 85.19 100 TYR A N 1
ATOM 706 C CA . TYR A 1 100 ? 1.719 -4.589 1.885 1.00 85.19 100 TYR A CA 1
ATOM 707 C C . TYR A 1 100 ? 1.328 -3.324 2.638 1.00 85.19 100 TYR A C 1
ATOM 709 O O . TYR A 1 100 ? 2.162 -2.451 2.885 1.00 85.19 100 TYR A O 1
ATOM 717 N N . VAL A 1 101 ? 0.056 -3.245 3.015 1.00 87.38 101 VAL A N 1
ATOM 718 C CA . VAL A 1 101 ? -0.506 -2.156 3.815 1.00 87.38 101 VAL A CA 1
ATOM 719 C C . VAL A 1 101 ? -1.027 -2.763 5.103 1.00 87.38 101 VAL A C 1
ATOM 721 O O . VAL A 1 101 ? -1.976 -3.540 5.080 1.00 87.38 101 VAL A O 1
ATOM 724 N N . VAL A 1 102 ? -0.388 -2.443 6.223 1.00 86.88 102 VAL A N 1
ATOM 725 C CA . VAL A 1 102 ? -0.655 -3.067 7.522 1.00 86.88 102 VAL A CA 1
ATOM 726 C C . VAL A 1 102 ? -1.102 -2.000 8.504 1.00 86.88 102 VAL A C 1
ATOM 728 O O . VAL A 1 102 ? -0.348 -1.074 8.783 1.00 86.88 102 VAL A O 1
ATOM 731 N N . LYS A 1 103 ? -2.316 -2.111 9.036 1.00 86.12 103 LYS A N 1
ATOM 732 C CA . LYS A 1 103 ? -2.804 -1.278 10.134 1.00 86.12 103 LYS A CA 1
ATOM 733 C C . LYS A 1 103 ? -1.952 -1.559 11.375 1.00 86.12 103 LYS A C 1
ATOM 735 O O . LYS A 1 103 ? -1.743 -2.715 11.735 1.00 86.12 103 LYS A O 1
ATOM 740 N N . ILE A 1 104 ? -1.417 -0.504 11.984 1.00 84.00 104 ILE A N 1
ATOM 741 C CA . ILE A 1 104 ? -0.540 -0.587 13.165 1.00 84.00 104 ILE A CA 1
ATOM 742 C C . ILE A 1 104 ? -1.115 0.124 14.393 1.00 84.00 104 ILE A C 1
ATOM 744 O O . ILE A 1 104 ? -0.566 -0.017 15.482 1.00 84.00 104 ILE A O 1
ATOM 748 N N . SER A 1 105 ? -2.194 0.889 14.239 1.00 75.31 105 SER A N 1
ATOM 749 C CA . SER A 1 105 ? -2.984 1.395 15.362 1.00 75.31 105 SER A CA 1
ATOM 750 C C . SER A 1 105 ? -4.178 0.487 15.641 1.00 75.31 105 SER A C 1
ATOM 752 O O . SER A 1 105 ? -4.768 -0.072 14.724 1.00 75.31 105 SER A O 1
ATOM 754 N N . ASP A 1 106 ? -4.553 0.384 16.911 1.00 60.69 106 ASP A N 1
ATOM 755 C CA . ASP A 1 106 ? -5.814 -0.204 17.363 1.00 60.69 106 ASP A CA 1
ATOM 756 C C . ASP A 1 106 ? -6.765 0.942 17.779 1.00 60.69 106 ASP A C 1
ATOM 758 O O . ASP A 1 106 ? -7.160 1.000 18.943 1.00 60.69 106 ASP A O 1
ATOM 762 N N . ASN A 1 107 ? -7.124 1.893 16.895 1.00 47.53 107 ASN A N 1
ATOM 763 C CA . ASN A 1 107 ? -8.267 2.767 17.220 1.00 47.53 107 ASN A CA 1
ATOM 764 C C . ASN A 1 107 ? -9.563 1.958 17.029 1.00 47.53 107 ASN A C 1
ATOM 766 O O . ASN A 1 107 ? -10.245 2.026 16.010 1.00 47.53 107 ASN A O 1
ATOM 770 N N . ALA A 1 108 ? -9.863 1.119 18.019 1.00 40.62 108 ALA A N 1
ATOM 771 C CA . ALA A 1 108 ? -11.212 0.618 18.247 1.00 40.62 108 ALA A CA 1
ATOM 772 C C . ALA A 1 108 ? -12.090 1.735 18.828 1.00 40.62 108 ALA A C 1
ATOM 774 O O . ALA A 1 108 ? -11.598 2.457 19.727 1.00 40.62 108 ALA A O 1
#

Foldseek 3Di:
DDFDQDPLRDTDDPPQKDKWWAFFPDWTKDFDDAQFKKKKAFAQFFKKWKFDDPPDDPVGTPDIAHHPGIDIDHHHDRMMTMWTFGPVPDGPGGRTTIMMIGTPDDPD

pLDDT: mean 74.88, std 12.25, range [40.62, 89.75]

Solvent-accessible surface area (backbone atoms only — not comparable to full-atom values): 6025 Å² total; per-residue (Å²): 138,62,70,46,75,44,101,85,68,49,75,38,55,76,82,43,56,44,83,36,60,16,50,83,77,37,64,26,72,46,83,43,58,62,77,36,34,28,39,39,36,35,57,72,53,18,42,35,41,31,24,68,50,88,74,83,42,86,94,40,54,77,48,74,33,56,52,61,36,65,48,80,47,67,29,88,43,52,51,38,37,34,35,24,36,21,60,82,61,66,75,83,74,41,14,65,20,64,33,40,42,32,49,74,53,84,86,121

Sequence (108 aa):
MGVGIWANGILCKTGDAQKVQSVDGAKADATLVVTERYRIFAPINGVTVIGLSTPLTVGNIIGVIPPGGFIDYTATAVTLMIACIDTGGAFGTSFDGTIYVVKISDNA

Organism: NCBI:txid412755

Secondary structure (DSSP, 8-state):
-PEEEPTTS-EEETTSEEEEE-BTTB-EEEE--TT-EEEEE--SS-EEEEESSSS--GGGEEEEE-TT-EEEEE-SSSEEEEEEE-SSSSTTT----EEEEEE-----

Nearest PDB structures (foldseek):
  3dl3-assembly4_I  TM=5.915E-01  e=7.382E-02  Aliivibrio fischeri ES114
  3e5q-assembly3_F  TM=4.692E-01  e=5.244E-01  Desulfitobacterium hafniense DCB-2
  2o14-assembly1_A  TM=4.347E-01  e=3.255E-01  Bacillus subtilis
  4qm9-assembly2_B  TM=4.380E-01  e=4.023E-01  Bacillus subtilis subsp. subtilis str. 168
  4nii-assembly1_A  TM=3.115E-01  e=5.692E+00  Escherichia coli

Mean predicted aligned error: 7.95 Å

Radius of gyration: 13.37 Å; Cα contacts (8 Å, |Δi|>4): 271; chains: 1; bounding box: 26×33×36 Å